Protein AF-A0A924C641-F1 (afdb_monomer_lite)

Secondary structure (DSSP, 8-state):
-HHHHHHHHHHTT--SSEEEEE-HHHHHHHHTT--HHHHHHEEEEEE---TT--HHHHHHHHHT-

Foldseek 3Di:
DVLVVLQVCLVVVVQQADEAEDAPVVVVVSVVRHDPSSVVRYPYYHNDHCVPPDPVVVVVVVVVD

Structure (mmCIF, N/CA/C/O backbone):
data_AF-A0A924C641-F1
#
_entry.id   AF-A0A924C641-F1
#
loop_
_atom_site.group_PDB
_atom_site.id
_atom_site.type_symbol
_atom_site.label_atom_id
_atom_site.label_alt_id
_atom_site.label_comp_id
_atom_site.label_asym_id
_atom_site.label_entity_id
_atom_site.label_seq_id
_atom_site.pdbx_PDB_ins_code
_atom_site.Cartn_x
_atom_site.Cartn_y
_atom_site.Cartn_z
_atom_site.occupancy
_atom_site.B_iso_or_equiv
_atom_site.auth_seq_id
_atom_site.auth_comp_id
_atom_site.auth_asym_id
_atom_site.auth_atom_id
_atom_site.pdbx_PDB_model_num
ATOM 1 N N . GLY A 1 1 ? -11.755 5.742 -7.561 1.00 81.50 1 GLY A N 1
ATOM 2 C CA . GLY A 1 1 ? -10.352 5.416 -7.900 1.00 81.50 1 GLY A CA 1
ATOM 3 C C . GLY A 1 1 ? -9.848 4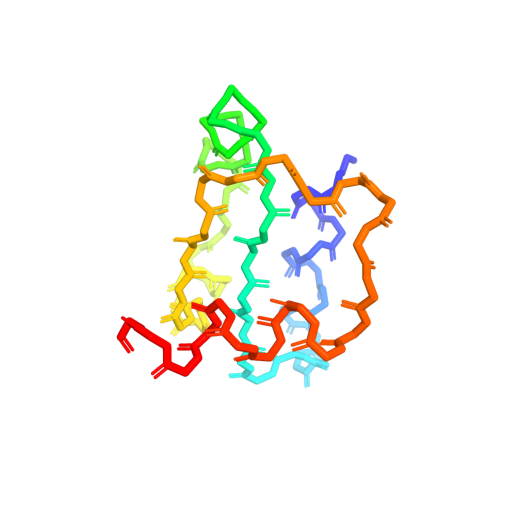.297 -7.009 1.00 81.50 1 GLY A C 1
ATOM 4 O O . GLY A 1 1 ? -10.462 4.054 -5.975 1.00 81.50 1 GLY A O 1
ATOM 5 N N . THR A 1 2 ? -8.758 3.628 -7.385 1.00 88.25 2 THR A N 1
ATOM 6 C CA . THR A 1 2 ? -8.246 2.420 -6.706 1.00 88.25 2 THR A CA 1
ATOM 7 C C . THR A 1 2 ? -7.990 2.636 -5.211 1.00 88.25 2 THR A C 1
ATOM 9 O O . THR A 1 2 ? -8.435 1.831 -4.403 1.00 88.25 2 THR A O 1
ATOM 12 N N . ALA A 1 3 ? -7.399 3.773 -4.819 1.00 91.00 3 ALA A N 1
ATOM 13 C CA . ALA A 1 3 ? -7.192 4.117 -3.407 1.00 91.00 3 ALA A CA 1
ATOM 14 C C . ALA A 1 3 ? -8.503 4.194 -2.603 1.00 91.00 3 ALA A C 1
ATOM 16 O O . ALA A 1 3 ? -8.576 3.685 -1.492 1.00 91.00 3 ALA A O 1
ATOM 17 N N . ALA A 1 4 ? -9.564 4.778 -3.171 1.00 92.12 4 ALA A N 1
ATOM 18 C CA . ALA A 1 4 ? -10.859 4.883 -2.493 1.00 92.12 4 ALA A CA 1
ATOM 19 C C . ALA A 1 4 ? -11.509 3.508 -2.271 1.00 92.12 4 ALA A C 1
ATOM 21 O O . ALA A 1 4 ? -12.099 3.266 -1.223 1.00 92.12 4 ALA A O 1
ATOM 22 N N . MET A 1 5 ? -11.363 2.602 -3.242 1.00 94.38 5 MET A N 1
ATOM 23 C CA . MET A 1 5 ? -11.855 1.229 -3.136 1.00 94.38 5 MET A CA 1
ATOM 24 C C . MET A 1 5 ? -11.100 0.452 -2.049 1.00 94.38 5 MET A C 1
ATOM 26 O O . MET A 1 5 ? -11.741 -0.155 -1.195 1.00 94.38 5 MET A O 1
ATOM 30 N N . LEU A 1 6 ? -9.768 0.558 -2.009 1.00 92.62 6 LEU A N 1
ATOM 31 C CA . LEU A 1 6 ? -8.958 -0.061 -0.955 1.00 92.62 6 LEU A CA 1
ATOM 32 C C . LEU A 1 6 ? -9.297 0.507 0.430 1.00 92.62 6 LEU A C 1
ATOM 34 O O . LEU A 1 6 ? -9.494 -0.254 1.371 1.00 92.62 6 LEU A O 1
ATOM 38 N N . ASN A 1 7 ? -9.439 1.832 0.548 1.00 92.94 7 ASN A N 1
ATOM 39 C CA . ASN A 1 7 ? -9.834 2.477 1.801 1.00 92.94 7 ASN A CA 1
ATOM 40 C C . ASN A 1 7 ? -11.172 1.931 2.316 1.00 92.94 7 ASN A C 1
ATOM 42 O O . ASN A 1 7 ? -11.281 1.618 3.497 1.00 92.94 7 ASN A O 1
ATOM 46 N N . SER A 1 8 ? -12.171 1.793 1.437 1.00 95.00 8 SER A N 1
ATOM 47 C CA . SER A 1 8 ? -13.478 1.242 1.810 1.00 95.00 8 SER A CA 1
ATOM 48 C C . SER A 1 8 ? -13.366 -0.200 2.291 1.00 95.00 8 SER A C 1
ATOM 50 O O . SER A 1 8 ? -13.969 -0.542 3.296 1.00 95.00 8 SER A O 1
ATOM 52 N N . GLN A 1 9 ? -12.581 -1.046 1.620 1.00 93.88 9 GLN A N 1
ATOM 53 C CA . GLN A 1 9 ? -12.448 -2.445 2.031 1.00 93.88 9 GLN A CA 1
ATOM 54 C C . GLN A 1 9 ? -11.741 -2.611 3.377 1.00 93.88 9 GLN A C 1
ATOM 56 O O . GLN A 1 9 ? -12.136 -3.468 4.164 1.00 93.88 9 GLN A O 1
ATOM 61 N N . VAL A 1 10 ? -10.733 -1.784 3.661 1.00 93.94 10 VAL A N 1
ATOM 62 C CA . VAL A 1 10 ? -10.078 -1.779 4.976 1.00 93.94 10 VAL A CA 1
ATOM 63 C C . VAL A 1 10 ? -11.038 -1.281 6.057 1.00 93.94 10 VAL A C 1
ATOM 65 O O . VAL A 1 10 ? -11.116 -1.872 7.127 1.00 93.94 10 VAL A O 1
ATOM 68 N N . LEU A 1 11 ? -11.804 -0.221 5.781 1.00 92.69 11 LEU A N 1
ATOM 69 C CA . LEU A 1 11 ? -12.801 0.301 6.723 1.00 92.69 11 LEU A CA 1
ATOM 70 C C . LEU A 1 11 ? -13.943 -0.690 6.984 1.00 92.69 11 LEU A C 1
ATOM 72 O O . LEU A 1 11 ? -14.431 -0.766 8.107 1.00 92.69 11 LEU A O 1
ATO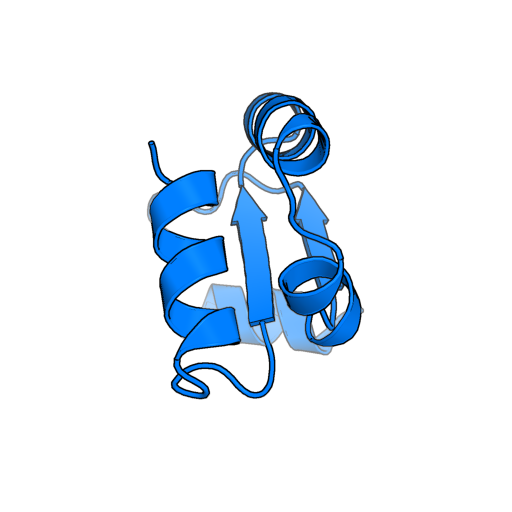M 76 N N . ASP A 1 12 ? -14.319 -1.473 5.974 1.00 95.38 12 ASP A N 1
ATOM 77 C CA . ASP A 1 12 ? -15.290 -2.564 6.087 1.00 95.38 12 ASP A CA 1
ATOM 78 C C . ASP A 1 12 ? -14.726 -3.792 6.835 1.00 95.38 12 ASP A C 1
ATOM 80 O O . ASP A 1 12 ? -15.447 -4.775 7.007 1.00 95.38 12 ASP A O 1
ATOM 84 N N . GLY A 1 13 ? -13.444 -3.784 7.225 1.00 92.06 13 GLY A N 1
ATOM 85 C CA . GLY A 1 13 ? -12.783 -4.915 7.883 1.00 92.06 13 GLY A CA 1
ATOM 86 C C . GLY A 1 13 ? -12.587 -6.133 6.976 1.00 92.06 13 GLY A C 1
ATOM 87 O O . GLY A 1 13 ? -12.491 -7.254 7.459 1.00 92.06 13 GLY A O 1
ATOM 88 N N . LYS A 1 14 ? -12.569 -5.941 5.650 1.00 94.00 14 LYS A N 1
ATOM 89 C CA . LYS A 1 14 ? -12.355 -7.023 4.668 1.00 94.00 14 LYS A CA 1
ATOM 90 C C . LYS A 1 14 ? -10.877 -7.279 4.377 1.00 94.00 14 LYS A C 1
ATOM 92 O O . LYS A 1 14 ? -10.549 -8.274 3.738 1.00 94.00 14 LYS A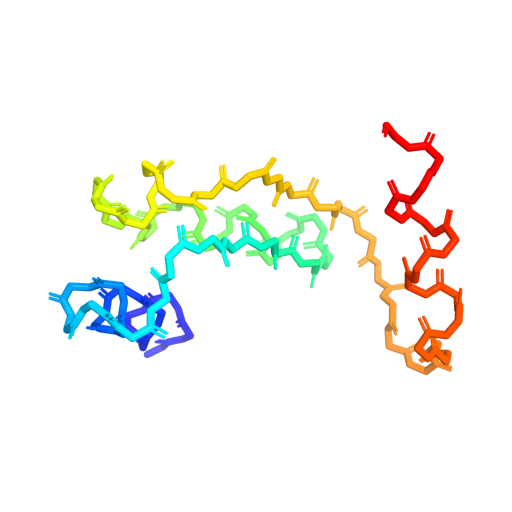 O 1
ATOM 97 N N . ILE A 1 15 ? -10.007 -6.353 4.776 1.00 93.38 15 ILE A N 1
ATOM 98 C CA . ILE A 1 15 ? -8.562 -6.413 4.562 1.00 93.38 15 ILE A CA 1
ATOM 99 C C . ILE A 1 15 ? -7.874 -6.152 5.899 1.00 93.38 15 ILE A C 1
ATOM 101 O O . ILE A 1 15 ? -7.850 -5.016 6.370 1.00 93.38 15 ILE A O 1
ATOM 105 N N . ASP A 1 16 ? -7.267 -7.198 6.453 1.00 91.00 16 ASP A N 1
ATOM 106 C CA . ASP A 1 16 ? -6.505 -7.127 7.707 1.00 91.00 16 ASP A CA 1
ATOM 107 C C . ASP A 1 16 ? -5.019 -6.817 7.479 1.00 91.00 16 ASP A C 1
ATOM 109 O O . ASP A 1 16 ? -4.318 -6.348 8.373 1.00 91.00 16 ASP A O 1
ATOM 113 N N . SER A 1 17 ? -4.502 -7.104 6.284 1.00 91.44 17 SER A N 1
ATOM 114 C CA . SER A 1 17 ? -3.111 -6.851 5.902 1.00 91.44 17 SER A CA 1
ATOM 115 C C . SER A 1 17 ? -3.016 -6.621 4.399 1.00 91.44 17 SER A C 1
ATOM 117 O O . SER A 1 17 ? -3.581 -7.380 3.611 1.00 91.44 17 SER A O 1
ATOM 119 N N . LEU A 1 18 ? -2.306 -5.567 3.997 1.00 91.06 18 LEU A N 1
ATOM 120 C CA . LEU A 1 18 ? -2.216 -5.132 2.606 1.00 91.06 18 LEU A CA 1
ATOM 121 C C . LEU A 1 18 ? -0.762 -4.920 2.177 1.00 91.06 18 LEU A C 1
ATOM 123 O O . LEU A 1 18 ? -0.023 -4.178 2.820 1.00 91.06 18 LEU A O 1
ATOM 127 N N . ILE A 1 19 ? -0.382 -5.507 1.041 1.00 90.12 19 ILE A N 1
ATOM 128 C CA . ILE A 1 19 ? 0.829 -5.144 0.295 1.00 90.12 19 ILE A CA 1
ATOM 129 C C . ILE A 1 19 ? 0.396 -4.523 -1.028 1.00 90.12 19 ILE A C 1
ATOM 131 O O . ILE A 1 19 ? -0.432 -5.092 -1.741 1.00 90.12 19 ILE A O 1
ATOM 135 N N . VAL A 1 20 ? 0.965 -3.368 -1.377 1.00 88.94 20 VAL A N 1
ATOM 136 C CA . VAL A 1 20 ? 0.695 -2.709 -2.663 1.00 88.94 20 VAL A CA 1
ATOM 137 C C . VAL A 1 20 ? 1.932 -2.781 -3.546 1.00 88.94 20 VAL A C 1
ATOM 139 O O . VAL A 1 20 ? 2.996 -2.272 -3.194 1.00 88.94 20 VAL A O 1
ATOM 142 N N . VAL A 1 21 ? 1.781 -3.38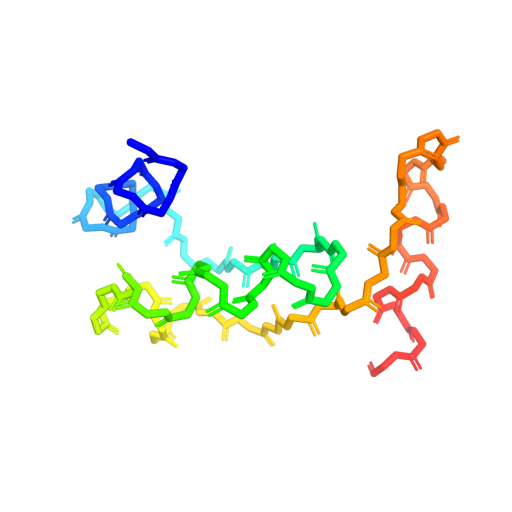5 -4.725 1.00 87.31 21 VAL A N 1
ATOM 143 C CA . VAL A 1 21 ? 2.835 -3.447 -5.740 1.00 87.31 21 VAL A CA 1
ATOM 144 C C . VAL A 1 21 ? 2.405 -2.656 -6.962 1.00 87.31 21 VAL A C 1
ATOM 146 O O . VAL A 1 21 ? 1.388 -2.962 -7.582 1.00 87.31 21 VAL A O 1
ATOM 149 N N . ALA A 1 22 ? 3.160 -1.614 -7.297 1.00 87.19 22 ALA A N 1
ATOM 150 C CA . ALA A 1 22 ? 2.897 -0.801 -8.475 1.00 87.19 22 ALA A CA 1
ATOM 151 C C . ALA A 1 22 ? 4.150 -0.031 -8.909 1.00 87.19 22 ALA A C 1
ATOM 153 O O . ALA A 1 22 ? 5.122 0.099 -8.162 1.00 87.19 22 ALA A O 1
ATOM 154 N N . ALA A 1 23 ? 4.103 0.544 -10.113 1.00 88.50 23 ALA A N 1
ATOM 155 C CA . ALA A 1 23 ? 5.137 1.461 -10.576 1.00 88.50 23 ALA A CA 1
ATOM 156 C C . ALA A 1 23 ? 5.303 2.650 -9.598 1.00 88.50 23 ALA A C 1
ATOM 158 O O . ALA A 1 23 ? 4.304 3.126 -9.042 1.00 88.50 23 ALA A O 1
ATOM 159 N N . PRO A 1 24 ? 6.525 3.198 -9.424 1.00 89.06 24 PRO A N 1
ATOM 160 C CA . PRO A 1 24 ? 6.804 4.257 -8.448 1.00 89.06 24 PRO A CA 1
ATOM 161 C C . PRO A 1 24 ? 5.869 5.470 -8.552 1.00 89.06 24 PRO A C 1
ATOM 163 O O . PRO A 1 24 ? 5.412 5.996 -7.538 1.00 89.06 24 PRO A O 1
ATOM 166 N N . ARG A 1 25 ? 5.532 5.883 -9.784 1.00 90.69 25 ARG A N 1
ATOM 167 C CA . ARG A 1 25 ? 4.600 6.991 -10.043 1.00 90.69 25 ARG A CA 1
ATOM 168 C C . ARG A 1 25 ? 3.198 6.694 -9.508 1.00 90.69 25 ARG A C 1
ATOM 170 O O . ARG A 1 25 ? 2.590 7.556 -8.883 1.00 90.69 25 ARG A O 1
ATOM 177 N N . THR A 1 26 ? 2.705 5.478 -9.721 1.00 90.88 26 THR A N 1
ATOM 178 C CA . THR A 1 26 ? 1.382 5.048 -9.257 1.00 90.88 26 THR A CA 1
ATOM 179 C C . THR A 1 26 ? 1.325 4.987 -7.736 1.00 90.88 26 THR A C 1
ATOM 181 O O . THR A 1 26 ? 0.379 5.510 -7.156 1.00 90.88 26 THR A O 1
ATOM 184 N N . LEU A 1 27 ? 2.353 4.435 -7.078 1.00 91.00 27 LEU A N 1
ATOM 185 C CA . LEU A 1 27 ? 2.442 4.456 -5.612 1.00 91.00 27 LEU A CA 1
ATOM 186 C C . LEU A 1 27 ? 2.445 5.888 -5.068 1.00 91.00 27 LEU A C 1
ATOM 188 O O . LEU A 1 27 ? 1.762 6.178 -4.090 1.00 91.00 27 LEU A O 1
ATOM 192 N N . GLY A 1 28 ? 3.170 6.798 -5.724 1.00 92.12 28 GLY A N 1
ATOM 193 C CA . GLY A 1 28 ? 3.179 8.216 -5.369 1.00 92.12 28 GLY A CA 1
ATOM 194 C C . GLY A 1 28 ? 1.782 8.843 -5.371 1.00 92.12 28 GLY A C 1
ATOM 195 O O . GLY A 1 28 ? 1.441 9.563 -4.436 1.00 92.12 28 GLY A O 1
ATOM 196 N N . GLU A 1 29 ? 0.958 8.540 -6.376 1.00 94.12 29 GLU A N 1
ATOM 197 C CA . GLU A 1 29 ? -0.432 9.012 -6.411 1.00 94.12 29 GLU A CA 1
ATOM 198 C C . GLU A 1 29 ? -1.320 8.308 -5.377 1.00 94.12 29 GLU A C 1
ATOM 200 O O . GLU A 1 29 ? -2.106 8.969 -4.702 1.00 94.12 29 GLU A O 1
ATOM 205 N N . LEU A 1 30 ? -1.182 6.991 -5.193 1.00 92.69 30 LEU A N 1
ATOM 206 C CA . LEU A 1 30 ? -1.976 6.240 -4.214 1.00 92.69 30 LEU A CA 1
ATOM 207 C C . LEU A 1 30 ? -1.753 6.742 -2.779 1.00 92.69 30 LEU A C 1
ATOM 209 O O . LEU A 1 30 ? -2.728 6.976 -2.062 1.00 92.69 30 LEU A O 1
ATOM 213 N N . ARG A 1 31 ? -0.497 7.007 -2.397 1.00 92.38 31 ARG A N 1
ATOM 214 C CA . ARG A 1 31 ? -0.125 7.509 -1.061 1.00 92.38 31 ARG A CA 1
ATOM 215 C C . ARG A 1 31 ? -0.808 8.821 -0.686 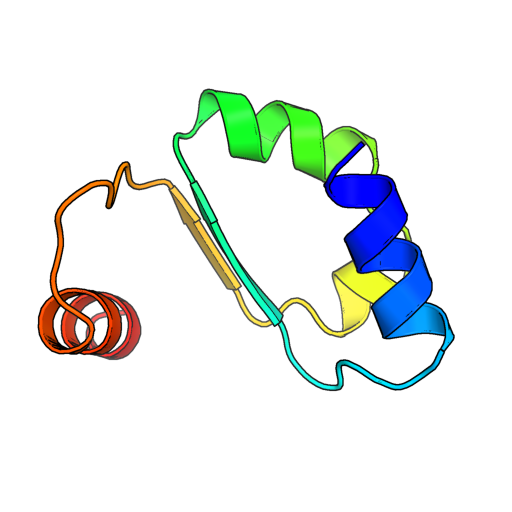1.00 92.38 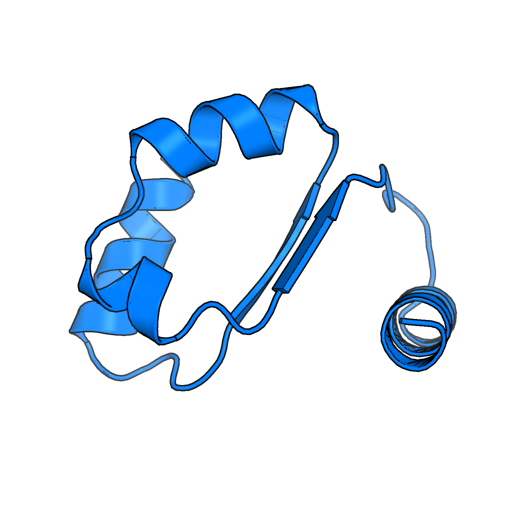31 ARG A C 1
ATOM 217 O O . ARG A 1 31 ? -1.117 9.022 0.484 1.00 92.38 31 ARG A O 1
ATOM 224 N N . LYS A 1 32 ? -1.091 9.698 -1.656 1.00 93.19 32 LYS A N 1
ATOM 225 C CA . LYS A 1 32 ? -1.809 10.967 -1.412 1.00 93.19 32 LYS A CA 1
ATOM 226 C C . LYS A 1 32 ? -3.255 10.753 -0.962 1.00 93.19 32 LYS A C 1
ATOM 228 O O . LYS A 1 32 ? -3.865 11.663 -0.409 1.00 93.19 32 LYS A O 1
ATOM 233 N N . HIS A 1 33 ? -3.809 9.573 -1.224 1.00 94.38 33 HIS A N 1
ATOM 234 C CA . HIS A 1 33 ? -5.216 9.253 -1.010 1.00 94.38 33 HIS A CA 1
ATOM 235 C C . HIS A 1 33 ? -5.438 8.126 0.005 1.00 94.38 33 HIS A C 1
ATOM 237 O O . HIS A 1 33 ? -6.580 7.698 0.188 1.00 94.38 33 HIS A O 1
ATOM 243 N N . TYR A 1 34 ? -4.390 7.632 0.666 1.00 93.81 34 TYR A N 1
ATOM 244 C CA . TYR A 1 34 ? -4.543 6.614 1.700 1.00 93.81 34 TYR A CA 1
ATOM 245 C C . TYR A 1 34 ? -5.245 7.168 2.933 1.00 93.81 34 TYR A C 1
ATOM 247 O O . TYR A 1 34 ? -4.881 8.204 3.491 1.00 93.81 34 TYR A O 1
ATOM 255 N N . HIS A 1 35 ? -6.265 6.440 3.372 1.00 93.69 35 HIS A N 1
ATOM 256 C CA . HIS A 1 35 ? -6.897 6.682 4.653 1.00 93.69 35 HIS A CA 1
ATOM 257 C C . HIS A 1 35 ? -6.012 6.136 5.782 1.00 93.69 35 HIS A C 1
ATOM 259 O O . HIS A 1 35 ? -5.317 5.138 5.599 1.00 93.69 35 HIS A O 1
ATOM 265 N N . LYS A 1 36 ? -6.091 6.726 6.984 1.00 93.75 36 LYS A N 1
ATOM 266 C CA . LYS A 1 36 ? -5.305 6.276 8.152 1.00 93.75 36 LYS A CA 1
ATOM 267 C C . LYS A 1 36 ? -5.471 4.784 8.451 1.00 93.75 36 LYS A C 1
ATOM 269 O O . LYS A 1 36 ? -4.502 4.130 8.805 1.00 93.75 36 LYS A O 1
ATOM 274 N N . ALA A 1 37 ? -6.689 4.265 8.288 1.00 93.19 37 ALA A N 1
ATOM 275 C CA . ALA A 1 37 ? -6.985 2.846 8.480 1.00 93.19 37 ALA A CA 1
ATOM 276 C C . ALA A 1 37 ? -6.225 1.961 7.480 1.00 93.19 37 ALA A C 1
ATOM 278 O O . ALA A 1 37 ? -5.629 0.970 7.878 1.00 93.19 37 ALA A O 1
ATOM 279 N N . LEU A 1 38 ? -6.177 2.358 6.202 1.00 93.56 38 LEU A N 1
ATOM 280 C CA . LEU A 1 38 ? -5.411 1.638 5.185 1.00 93.56 38 LEU A CA 1
ATOM 281 C C . LEU A 1 38 ? -3.919 1.666 5.504 1.00 93.56 38 LEU A C 1
ATOM 283 O O . LEU A 1 38 ? -3.282 0.620 5.491 1.00 93.56 38 LEU A O 1
ATOM 287 N N . SER A 1 39 ? -3.371 2.831 5.854 1.00 92.25 39 SER A N 1
ATOM 288 C CA . SER A 1 39 ? -1.957 2.941 6.228 1.00 92.25 39 SER A CA 1
ATOM 289 C C . SER A 1 39 ? -1.590 2.103 7.458 1.00 92.25 39 SER A C 1
ATOM 291 O O . SER A 1 39 ? -0.439 1.707 7.582 1.00 92.25 39 SER A O 1
ATOM 293 N N . ALA A 1 40 ? -2.540 1.831 8.358 1.00 92.56 40 ALA A N 1
ATOM 294 C CA . ALA A 1 40 ? -2.307 1.013 9.548 1.00 92.56 40 ALA A CA 1
ATOM 295 C C . ALA A 1 40 ? -2.202 -0.490 9.240 1.00 92.56 40 ALA A C 1
ATOM 297 O O . ALA A 1 40 ? -1.496 -1.199 9.949 1.00 92.56 40 ALA A O 1
ATOM 298 N N . VAL A 1 41 ? -2.880 -0.965 8.190 1.00 93.62 41 VAL A N 1
ATOM 299 C CA . VAL A 1 41 ? -2.831 -2.374 7.748 1.00 93.62 41 VAL A CA 1
ATOM 300 C C . VAL A 1 41 ? -1.848 -2.603 6.597 1.00 93.62 41 VAL A C 1
ATOM 302 O O . VAL A 1 41 ? -1.672 -3.729 6.132 1.00 93.62 41 VAL A O 1
ATOM 305 N N . LEU A 1 42 ? -1.222 -1.535 6.098 1.00 93.00 42 LEU A N 1
ATOM 306 C CA . LEU A 1 42 ? -0.246 -1.597 5.020 1.00 93.00 42 LEU A CA 1
ATOM 307 C C . LEU A 1 42 ? 1.069 -2.172 5.559 1.00 93.00 42 LEU A C 1
ATOM 309 O O . LEU A 1 42 ? 1.853 -1.473 6.195 1.00 93.00 42 LEU A O 1
ATOM 313 N N . VAL A 1 43 ? 1.309 -3.453 5.287 1.00 92.75 43 VAL A N 1
ATOM 314 C CA . VAL A 1 43 ? 2.519 -4.176 5.713 1.00 92.75 43 VAL A CA 1
ATOM 315 C C . VAL A 1 43 ? 3.717 -3.900 4.807 1.00 92.75 43 VAL A C 1
ATOM 317 O O . VAL A 1 43 ? 4.854 -4.116 5.216 1.00 92.75 43 VAL A O 1
ATOM 320 N N . GLY A 1 44 ? 3.496 -3.383 3.596 1.00 87.44 44 GLY A N 1
ATOM 321 C CA . GLY A 1 44 ? 4.590 -2.971 2.726 1.00 87.44 44 GLY A CA 1
ATOM 322 C C . GLY A 1 44 ? 4.148 -2.430 1.374 1.00 87.44 44 GLY A C 1
ATOM 323 O O . GLY A 1 44 ? 3.023 -2.638 0.914 1.00 87.44 44 GLY A O 1
ATOM 324 N N . GLU A 1 45 ? 5.077 -1.747 0.712 1.00 89.81 45 GLU A N 1
ATOM 325 C CA . GLU A 1 45 ? 4.915 -1.278 -0.659 1.00 89.81 45 GLU A CA 1
ATOM 326 C C . GLU A 1 45 ? 6.122 -1.688 -1.492 1.00 89.81 45 GLU A C 1
ATOM 328 O O . GLU A 1 45 ? 7.268 -1.480 -1.093 1.00 89.81 45 GLU A O 1
ATOM 333 N N . ILE A 1 46 ? 5.865 -2.227 -2.679 1.00 86.31 46 ILE A N 1
ATOM 334 C CA . ILE A 1 46 ? 6.914 -2.651 -3.604 1.00 86.31 46 ILE A CA 1
ATOM 335 C C . ILE A 1 46 ? 6.818 -1.775 -4.848 1.00 86.31 46 ILE A C 1
ATOM 337 O O . ILE A 1 46 ? 5.869 -1.854 -5.628 1.00 86.31 46 ILE A O 1
ATOM 341 N N . ALA A 1 47 ? 7.819 -0.916 -5.030 1.00 84.50 47 ALA A N 1
ATOM 342 C CA . ALA A 1 47 ? 7.908 -0.001 -6.161 1.00 84.50 47 ALA A CA 1
ATOM 343 C C . ALA A 1 47 ? 8.472 -0.715 -7.397 1.00 84.50 47 ALA A C 1
ATOM 345 O O . ALA A 1 47 ? 9.608 -0.477 -7.808 1.00 84.50 47 ALA A O 1
ATOM 346 N N . LYS A 1 48 ? 7.688 -1.630 -7.971 1.00 78.31 48 LYS A N 1
ATOM 347 C CA . LYS A 1 48 ? 8.095 -2.445 -9.116 1.00 78.31 48 LYS A CA 1
ATOM 348 C C . LYS A 1 48 ? 6.935 -2.609 -10.087 1.00 78.31 48 LYS A C 1
ATOM 350 O O . LYS A 1 48 ? 5.791 -2.814 -9.686 1.00 78.31 48 LYS A O 1
ATOM 355 N N . GLU A 1 49 ? 7.233 -2.502 -11.373 1.00 73.94 49 GLU A N 1
ATOM 356 C CA . GLU A 1 49 ? 6.283 -2.853 -12.420 1.00 73.94 49 GLU A CA 1
ATOM 357 C C . GLU A 1 49 ? 6.310 -4.381 -12.570 1.00 73.94 49 GLU A C 1
ATOM 359 O O . GLU A 1 49 ? 7.296 -4.938 -13.039 1.00 73.94 49 GLU A O 1
ATOM 364 N N . LEU A 1 50 ? 5.281 -5.065 -12.056 1.00 65.69 50 LEU A N 1
ATOM 365 C CA . LEU A 1 50 ? 5.166 -6.534 -12.090 1.00 65.69 50 LEU A CA 1
ATOM 366 C C . LEU A 1 50 ? 4.104 -7.026 -13.087 1.00 65.69 50 LEU A C 1
ATOM 368 O O . LEU A 1 50 ? 3.633 -8.160 -13.006 1.00 65.69 50 LEU A O 1
ATOM 372 N N . THR A 1 51 ? 3.708 -6.186 -14.038 1.00 66.38 51 THR A N 1
ATOM 373 C CA . THR A 1 51 ? 2.826 -6.582 -15.139 1.00 66.38 51 THR A CA 1
ATOM 374 C C . THR A 1 51 ? 3.465 -7.736 -15.924 1.00 66.38 51 THR A C 1
ATOM 376 O O . THR A 1 51 ? 4.560 -7.608 -16.459 1.00 66.38 51 THR A O 1
ATOM 379 N N . GLY A 1 52 ? 2.792 -8.892 -15.965 1.00 61.72 52 GLY A N 1
ATOM 380 C CA . GLY A 1 52 ? 3.268 -10.089 -16.678 1.00 61.72 52 GLY A CA 1
ATOM 381 C C . GLY A 1 52 ? 4.101 -11.078 -15.852 1.00 61.72 52 GLY A C 1
ATOM 382 O O . GLY A 1 52 ? 4.557 -12.076 -16.404 1.00 61.72 52 GLY A O 1
ATOM 383 N N . HIS A 1 53 ? 4.276 -10.846 -14.549 1.00 64.88 53 HIS A N 1
ATOM 384 C CA . HIS A 1 53 ? 4.971 -11.777 -13.658 1.00 64.88 53 HIS A CA 1
ATOM 385 C C . HIS A 1 53 ? 4.031 -12.830 -13.060 1.00 64.88 53 HIS A C 1
ATOM 387 O O . HIS A 1 53 ? 2.853 -12.566 -12.803 1.00 64.88 53 HIS A O 1
ATOM 393 N N . SER A 1 54 ? 4.556 -14.036 -12.833 1.00 72.81 54 SER A N 1
ATOM 394 C CA . SER A 1 54 ? 3.806 -15.117 -12.191 1.00 72.81 54 SER A CA 1
ATOM 395 C C . SER A 1 54 ? 3.641 -14.861 -10.687 1.00 72.81 54 SER A C 1
ATOM 397 O O . SER A 1 54 ? 4.407 -14.109 -10.086 1.00 72.81 54 SER A O 1
ATOM 399 N N . ILE A 1 55 ? 2.668 -15.519 -10.047 1.00 72.56 55 ILE A N 1
ATOM 400 C CA . ILE A 1 55 ? 2.483 -15.439 -8.585 1.00 72.56 55 ILE A CA 1
ATOM 401 C C . ILE A 1 55 ? 3.777 -15.826 -7.848 1.00 72.56 55 ILE A C 1
ATOM 403 O O . ILE A 1 55 ? 4.163 -15.150 -6.900 1.00 72.56 55 ILE A O 1
ATOM 407 N N . ALA A 1 56 ? 4.507 -16.828 -8.346 1.00 72.31 56 ALA A N 1
ATOM 408 C CA . ALA A 1 56 ? 5.789 -17.249 -7.781 1.00 72.31 56 ALA A CA 1
ATOM 409 C C . ALA A 1 56 ? 6.863 -16.142 -7.830 1.00 72.31 56 ALA A C 1
ATOM 411 O O . ALA A 1 56 ? 7.666 -16.005 -6.905 1.00 72.31 56 ALA A O 1
ATOM 412 N N . ASP A 1 57 ? 6.873 -15.312 -8.878 1.00 67.69 57 ASP A N 1
ATOM 413 C CA . ASP A 1 57 ? 7.788 -14.167 -8.970 1.00 67.69 57 ASP A CA 1
ATOM 414 C C . ASP A 1 57 ? 7.426 -13.062 -7.964 1.00 67.69 57 ASP A C 1
ATOM 416 O O . ASP A 1 57 ? 8.311 -12.383 -7.428 1.00 67.69 57 ASP A O 1
ATOM 420 N N . ILE A 1 58 ? 6.127 -12.894 -7.685 1.00 71.44 58 ILE A N 1
ATOM 421 C CA . ILE A 1 58 ? 5.624 -11.971 -6.660 1.00 71.44 58 ILE A CA 1
ATOM 422 C C . ILE A 1 58 ? 6.053 -12.466 -5.274 1.00 71.44 58 ILE A C 1
ATOM 424 O O . ILE A 1 58 ? 6.659 -11.701 -4.524 1.00 71.44 58 ILE A O 1
ATOM 428 N N . GLU A 1 59 ? 5.832 -13.745 -4.962 1.00 75.25 59 GLU A N 1
ATOM 429 C CA . GLU A 1 59 ? 6.241 -14.364 -3.693 1.00 75.25 59 GLU A CA 1
ATOM 430 C C . GLU A 1 59 ? 7.747 -14.245 -3.459 1.00 75.25 59 GLU A C 1
ATOM 432 O O . GLU A 1 59 ? 8.178 -13.836 -2.382 1.00 75.25 59 GLU A O 1
ATOM 437 N N . LYS A 1 60 ? 8.562 -14.510 -4.486 1.00 71.56 60 LYS A N 1
ATOM 438 C CA . LYS A 1 60 ? 10.020 -14.367 -4.399 1.00 71.56 60 LYS A CA 1
ATOM 439 C C . LYS A 1 60 ? 10.453 -12.923 -4.141 1.00 71.56 60 LYS A C 1
ATOM 441 O O . LYS A 1 60 ? 11.447 -12.696 -3.458 1.00 71.56 60 LYS A O 1
ATOM 446 N N . THR A 1 61 ? 9.721 -11.951 -4.683 1.00 66.62 61 THR A N 1
ATOM 447 C CA . THR A 1 61 ? 9.987 -10.526 -4.442 1.00 66.62 61 THR A CA 1
ATOM 448 C C . THR A 1 61 ? 9.600 -10.116 -3.019 1.00 66.62 61 THR A C 1
ATOM 450 O O . THR A 1 61 ? 10.289 -9.291 -2.425 1.00 66.62 61 THR A O 1
ATOM 453 N N . ILE A 1 62 ? 8.535 -10.699 -2.461 1.00 70.06 62 ILE A N 1
ATOM 454 C CA . ILE A 1 62 ? 8.116 -10.471 -1.070 1.00 70.06 62 ILE A CA 1
ATOM 455 C C . ILE A 1 62 ? 9.100 -11.131 -0.093 1.00 70.06 62 ILE A C 1
ATOM 457 O O . ILE A 1 62 ? 9.502 -10.494 0.869 1.00 70.06 62 ILE A O 1
ATOM 461 N N . ALA A 1 63 ? 9.542 -12.363 -0.360 1.00 67.06 63 ALA A N 1
ATOM 462 C CA . ALA A 1 63 ? 10.460 -13.111 0.507 1.00 67.06 63 ALA A CA 1
ATOM 463 C C . ALA A 1 63 ? 11.899 -12.555 0.545 1.00 67.06 63 ALA A C 1
ATOM 465 O O . ALA A 1 63 ? 12.692 -12.967 1.387 1.00 67.06 63 ALA A O 1
ATOM 466 N N . ALA A 1 64 ? 12.255 -11.669 -0.389 1.00 58.09 64 ALA A N 1
ATOM 467 C CA . ALA A 1 64 ? 13.582 -11.062 -0.481 1.00 58.09 64 ALA A CA 1
ATOM 468 C C . ALA A 1 64 ? 13.706 -9.709 0.250 1.00 58.09 64 ALA A C 1
ATOM 470 O O . ALA A 1 64 ? 14.783 -9.114 0.193 1.00 58.09 64 ALA A O 1
ATOM 471 N N . ASN A 1 65 ? 12.634 -9.222 0.891 1.00 47.38 65 ASN A N 1
ATOM 472 C CA . ASN A 1 65 ? 12.600 -7.979 1.674 1.00 47.38 65 ASN A CA 1
ATOM 473 C C . ASN A 1 65 ? 12.402 -8.249 3.165 1.00 47.38 65 ASN A C 1
ATOM 475 O O . ASN A 1 65 ? 11.603 -9.152 3.497 1.00 47.38 65 ASN A O 1
#

pLDDT: mean 84.97, std 11.39, range [47.38, 95.38]

Radius of gyration: 12.17 Å; chains: 1; bounding box: 29×28×26 Å

Sequence (65 aa):
GTAAMLNSQVLDGKIDSLIVVAAPRTLGELRKHYHKALSAVLVGEIAKELTGHSIADIEKTIAAN